Protein AF-A0A7S7JMI1-F1 (afdb_monomer_lite)

Structure (mmCIF, N/CA/C/O backbone):
data_AF-A0A7S7JMI1-F1
#
_entry.id   AF-A0A7S7JMI1-F1
#
loop_
_atom_site.group_PDB
_atom_site.id
_atom_site.type_symbol
_atom_site.label_atom_id
_atom_site.label_alt_id
_atom_site.label_comp_id
_atom_site.label_asym_id
_atom_site.label_entity_id
_atom_site.label_seq_id
_atom_site.pdbx_PDB_ins_code
_atom_site.Cartn_x
_atom_site.Cartn_y
_atom_site.Cartn_z
_atom_site.occupancy
_atom_site.B_iso_or_equiv
_atom_site.auth_seq_id
_atom_site.auth_comp_id
_atom_site.auth_asym_id
_atom_site.auth_atom_id
_atom_site.pdbx_PDB_model_num
ATOM 1 N N . MET A 1 1 ? 11.125 -0.713 20.946 1.00 59.03 1 MET A N 1
ATOM 2 C CA . MET A 1 1 ? 10.949 -0.421 19.510 1.00 59.03 1 MET A CA 1
ATOM 3 C C . MET A 1 1 ? 10.106 0.837 19.375 1.00 59.03 1 MET A C 1
ATOM 5 O O . MET A 1 1 ? 9.039 0.893 19.975 1.00 59.03 1 MET A O 1
ATOM 9 N N . LYS A 1 2 ? 10.593 1.865 18.680 1.00 68.25 2 LYS A N 1
ATOM 10 C CA . LYS A 1 2 ? 9.849 3.102 18.371 1.00 68.25 2 LYS A CA 1
ATOM 11 C C . LYS A 1 2 ? 9.017 2.910 17.098 1.00 68.25 2 LYS A C 1
ATOM 13 O O . LYS A 1 2 ? 9.398 2.122 16.237 1.00 68.25 2 LYS A O 1
ATOM 18 N N . SER A 1 3 ? 7.929 3.666 16.925 1.00 65.12 3 SER A N 1
ATOM 19 C CA . SER A 1 3 ? 7.029 3.564 15.756 1.00 65.12 3 SER A CA 1
ATOM 20 C C . SER A 1 3 ? 7.773 3.586 14.413 1.00 65.12 3 SER A C 1
ATOM 22 O O . SER A 1 3 ? 7.491 2.780 13.530 1.00 65.12 3 SER A O 1
ATOM 24 N N . LYS A 1 4 ? 8.799 4.435 14.290 1.00 69.31 4 LYS A N 1
ATOM 25 C CA . LYS A 1 4 ? 9.648 4.552 13.093 1.00 69.31 4 LYS A CA 1
ATOM 26 C C . LYS A 1 4 ? 10.447 3.289 12.747 1.00 69.31 4 LYS A C 1
ATOM 28 O O . LYS A 1 4 ? 10.635 2.987 11.575 1.00 69.31 4 LYS A O 1
ATOM 33 N N . GLU A 1 5 ? 10.885 2.528 13.748 1.00 73.75 5 GLU A N 1
ATOM 34 C CA . GLU A 1 5 ? 11.717 1.331 13.551 1.00 73.75 5 GLU A CA 1
ATOM 35 C C . GLU A 1 5 ? 10.905 0.195 12.913 1.00 73.75 5 GLU A C 1
ATOM 37 O O . GLU A 1 5 ? 11.437 -0.604 12.146 1.00 73.75 5 GLU A O 1
ATOM 42 N N . THR A 1 6 ? 9.588 0.175 13.144 1.00 80.38 6 THR A N 1
ATOM 43 C CA . THR A 1 6 ? 8.692 -0.843 12.574 1.00 80.38 6 THR A CA 1
ATOM 44 C C . THR A 1 6 ? 8.564 -0.739 11.051 1.00 80.38 6 THR A C 1
ATOM 46 O O . THR A 1 6 ? 8.399 -1.753 10.374 1.00 80.38 6 THR A O 1
ATOM 49 N N . PHE A 1 7 ? 8.704 0.467 10.486 1.00 83.75 7 PHE A N 1
ATOM 50 C CA . PHE A 1 7 ? 8.643 0.668 9.038 1.00 83.75 7 PHE A CA 1
ATOM 51 C C . PHE A 1 7 ? 9.825 0.029 8.306 1.00 83.75 7 PHE A C 1
ATOM 53 O O . PHE A 1 7 ? 9.642 -0.459 7.194 1.00 83.75 7 PHE A O 1
ATOM 60 N N . GLY A 1 8 ? 11.008 -0.035 8.926 1.00 83.06 8 GLY A N 1
ATOM 61 C CA . GLY A 1 8 ? 12.164 -0.716 8.336 1.00 83.06 8 GLY A CA 1
ATOM 62 C C . GLY A 1 8 ? 11.883 -2.199 8.077 1.00 83.06 8 GLY A C 1
ATOM 63 O O . GLY A 1 8 ? 12.125 -2.693 6.978 1.00 83.06 8 GLY A O 1
ATOM 64 N N . ILE A 1 9 ? 11.279 -2.878 9.058 1.00 87.44 9 ILE A N 1
ATOM 65 C CA . ILE A 1 9 ? 10.860 -4.284 8.950 1.00 87.44 9 ILE A CA 1
ATOM 66 C C . ILE A 1 9 ? 9.802 -4.441 7.851 1.00 87.44 9 ILE A C 1
ATOM 68 O O . ILE A 1 9 ? 9.907 -5.318 6.993 1.00 87.44 9 ILE A O 1
ATOM 72 N N . TYR A 1 10 ? 8.800 -3.562 7.833 1.00 91.88 10 TYR A N 1
ATOM 73 C CA . TYR A 1 10 ? 7.739 -3.595 6.828 1.00 91.88 10 TYR A CA 1
ATOM 74 C C . TYR A 1 10 ? 8.277 -3.456 5.399 1.00 91.88 10 TYR A C 1
ATOM 76 O O . TYR A 1 10 ? 7.952 -4.259 4.524 1.00 91.88 10 TYR A O 1
ATOM 84 N N . PHE A 1 11 ? 9.146 -2.473 5.171 1.00 91.31 11 PHE A N 1
ATOM 85 C CA . PHE A 1 11 ? 9.766 -2.219 3.875 1.00 91.31 11 PHE A CA 1
ATOM 86 C C . PHE A 1 11 ? 10.689 -3.352 3.432 1.00 91.31 11 PHE A C 1
ATOM 88 O O . PHE A 1 11 ? 10.649 -3.738 2.264 1.00 91.31 11 PHE A O 1
ATOM 95 N N . TYR A 1 12 ? 11.442 -3.949 4.357 1.00 90.25 12 TYR A N 1
ATOM 96 C CA . TYR A 1 12 ? 12.235 -5.145 4.080 1.00 90.25 12 TYR A CA 1
ATOM 97 C C . TYR A 1 12 ? 11.364 -6.302 3.563 1.00 90.25 12 TYR A C 1
ATOM 99 O O . TYR A 1 12 ? 11.656 -6.885 2.517 1.00 90.25 12 TYR A O 1
ATOM 107 N N . HIS A 1 13 ? 10.241 -6.596 4.226 1.00 95.19 13 HIS A N 1
ATOM 108 C CA . HIS A 1 13 ? 9.337 -7.659 3.778 1.00 95.19 13 HIS A CA 1
ATOM 109 C C . HIS A 1 13 ? 8.660 -7.348 2.440 1.00 95.19 13 HIS A C 1
ATOM 111 O O . HIS A 1 13 ? 8.506 -8.248 1.612 1.00 95.19 13 HIS A O 1
ATOM 117 N N . ILE A 1 14 ? 8.296 -6.088 2.187 1.00 96.56 14 ILE A N 1
ATOM 118 C CA . ILE A 1 14 ? 7.774 -5.680 0.876 1.00 96.56 14 ILE A CA 1
ATOM 119 C C . ILE A 1 14 ? 8.837 -5.872 -0.209 1.00 96.56 14 ILE A C 1
ATOM 121 O O . ILE A 1 14 ? 8.525 -6.386 -1.283 1.00 96.56 14 ILE A O 1
ATOM 125 N N . TYR A 1 15 ? 10.090 -5.502 0.054 1.00 93.12 15 TYR A N 1
ATOM 126 C CA . TYR A 1 15 ? 11.174 -5.694 -0.906 1.00 93.12 15 TYR A CA 1
ATOM 127 C C . TYR A 1 15 ? 11.407 -7.179 -1.210 1.00 93.12 15 TYR A C 1
ATOM 129 O O . TYR A 1 15 ? 11.566 -7.555 -2.369 1.00 93.12 15 TYR A O 1
ATOM 137 N N . ASN A 1 16 ? 11.296 -8.057 -0.211 1.00 95.06 16 ASN A N 1
ATOM 138 C CA . ASN A 1 16 ? 11.350 -9.501 -0.440 1.00 95.06 16 ASN A CA 1
ATOM 139 C C . ASN A 1 16 ? 10.220 -10.004 -1.356 1.00 95.06 16 ASN A C 1
ATOM 141 O O . ASN A 1 16 ? 10.450 -10.928 -2.138 1.00 95.06 16 ASN A O 1
ATOM 145 N N . LEU A 1 17 ? 9.025 -9.394 -1.338 1.00 96.69 17 LEU A N 1
ATOM 146 C CA . LEU A 1 17 ? 7.986 -9.700 -2.334 1.00 96.69 17 LEU A CA 1
ATOM 147 C C . LEU A 1 17 ? 8.411 -9.319 -3.757 1.00 96.69 17 LEU A C 1
ATOM 149 O O . LEU A 1 17 ? 8.032 -10.013 -4.696 1.00 96.69 17 LEU A O 1
ATOM 153 N N . VAL A 1 18 ? 9.172 -8.238 -3.939 1.00 94.88 18 VAL A N 1
ATOM 154 C CA . VAL A 1 18 ? 9.707 -7.862 -5.259 1.00 94.88 18 VAL A CA 1
ATOM 155 C C . VAL A 1 18 ? 10.680 -8.929 -5.756 1.00 94.88 18 VAL A C 1
ATOM 157 O O . VAL A 1 18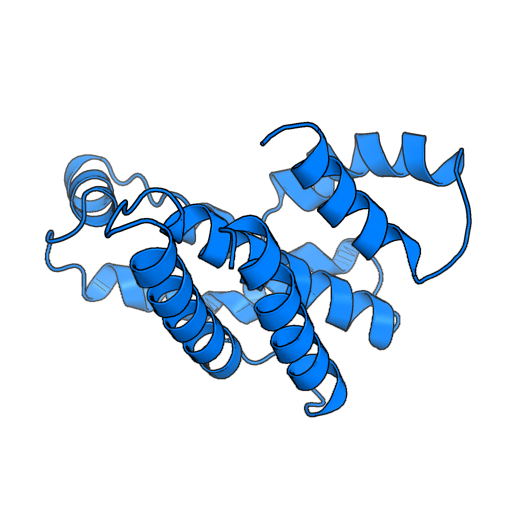 ? 10.565 -9.375 -6.890 1.00 94.88 18 VAL A O 1
ATOM 160 N N . LEU A 1 19 ? 11.585 -9.390 -4.890 1.00 92.69 19 LEU A N 1
ATOM 161 C CA . LEU A 1 19 ? 12.572 -10.414 -5.246 1.00 92.69 19 LEU A CA 1
ATOM 162 C C . LEU A 1 19 ? 11.940 -11.784 -5.531 1.00 92.69 19 LEU A C 1
ATOM 164 O O . LEU A 1 19 ? 12.441 -12.540 -6.358 1.00 92.69 19 LEU A O 1
ATOM 168 N N . SER A 1 20 ? 10.843 -12.109 -4.843 1.00 95.44 20 SER A N 1
ATOM 169 C CA . SER A 1 20 ? 10.253 -13.453 -4.865 1.00 95.44 20 SER A CA 1
ATOM 170 C C . SER A 1 20 ? 9.236 -13.671 -5.989 1.00 95.44 20 SER A C 1
ATOM 172 O O . SER A 1 20 ? 8.915 -14.816 -6.302 1.00 95.44 20 SER A O 1
ATOM 174 N N . TYR A 1 21 ? 8.685 -12.606 -6.583 1.00 93.69 21 TYR A N 1
ATOM 175 C CA . TYR A 1 21 ? 7.564 -12.716 -7.519 1.00 93.69 21 TYR A CA 1
ATOM 176 C C . TYR A 1 21 ? 7.789 -11.912 -8.797 1.00 93.69 21 TYR A C 1
ATOM 178 O O . TYR A 1 21 ? 8.109 -10.730 -8.769 1.00 93.69 21 TYR A O 1
ATOM 186 N N . LYS A 1 22 ? 7.489 -12.537 -9.943 1.00 92.31 22 LYS A N 1
ATOM 187 C CA . LYS A 1 22 ? 7.586 -11.901 -11.268 1.00 92.31 22 LYS A CA 1
ATOM 188 C C . LYS A 1 22 ? 6.587 -10.762 -11.483 1.00 92.31 22 LYS A C 1
ATOM 190 O O . LYS A 1 22 ? 6.766 -9.967 -12.399 1.00 92.31 22 LYS A O 1
ATOM 195 N N . SER A 1 23 ? 5.526 -10.682 -10.681 1.00 95.62 23 SER A N 1
ATOM 196 C CA . SER A 1 23 ? 4.468 -9.679 -10.811 1.00 95.62 23 SER A CA 1
ATOM 197 C C . SER A 1 23 ? 3.992 -9.176 -9.455 1.00 95.62 23 SER A C 1
ATOM 199 O O . SER A 1 23 ? 3.889 -9.950 -8.504 1.00 95.62 23 SER A O 1
ATOM 201 N N . LEU A 1 24 ? 3.600 -7.903 -9.413 1.00 97.06 24 LEU A N 1
ATOM 202 C CA . LEU A 1 24 ? 2.945 -7.271 -8.271 1.00 97.06 24 LEU A CA 1
ATOM 203 C C . LEU A 1 24 ? 1.717 -8.066 -7.786 1.00 97.06 24 LEU A C 1
ATOM 205 O O . LEU A 1 24 ? 0.837 -8.407 -8.579 1.00 97.06 24 LEU A O 1
ATOM 209 N N . ASN A 1 25 ? 1.631 -8.316 -6.474 1.00 96.75 25 ASN A N 1
ATOM 210 C CA . ASN A 1 25 ? 0.519 -9.041 -5.852 1.00 96.75 25 ASN A CA 1
ATOM 211 C C . ASN A 1 25 ? -0.074 -8.281 -4.656 1.00 96.75 25 ASN A C 1
ATOM 213 O O . ASN A 1 25 ? 0.535 -8.170 -3.591 1.00 96.75 25 ASN A O 1
ATOM 217 N N . PHE A 1 26 ? -1.306 -7.802 -4.820 1.00 96.44 26 PHE A N 1
ATOM 218 C CA . PHE A 1 26 ? -1.971 -6.984 -3.811 1.00 96.44 26 PHE A CA 1
ATOM 219 C C . PHE A 1 26 ? -2.361 -7.745 -2.552 1.00 96.44 26 PHE A C 1
ATOM 221 O O . PHE A 1 26 ? -2.230 -7.209 -1.458 1.00 96.44 26 PHE A O 1
ATOM 228 N N . ASN A 1 27 ? -2.797 -8.998 -2.675 1.00 96.25 27 ASN A N 1
ATOM 229 C CA . ASN A 1 27 ? -3.203 -9.778 -1.510 1.00 96.25 27 ASN A CA 1
ATOM 230 C C . ASN A 1 27 ? -2.004 -10.093 -0.610 1.00 96.25 27 ASN A C 1
ATOM 232 O O . ASN A 1 27 ? -2.125 -10.019 0.609 1.00 96.25 27 ASN A O 1
ATOM 236 N N . LYS A 1 28 ? -0.827 -10.359 -1.192 1.00 97.25 28 LYS A N 1
ATOM 237 C CA . LYS A 1 28 ? 0.416 -10.530 -0.423 1.00 97.25 28 LYS A CA 1
ATOM 238 C C . LYS A 1 28 ? 0.835 -9.236 0.275 1.00 97.25 28 LYS A C 1
ATOM 240 O O . LYS A 1 28 ? 1.113 -9.265 1.469 1.00 97.25 28 LYS A O 1
ATOM 245 N N . LEU A 1 29 ? 0.801 -8.102 -0.431 1.00 97.69 29 LEU A N 1
ATOM 246 C CA . LEU A 1 29 ? 1.066 -6.798 0.183 1.00 97.69 29 LEU A CA 1
ATOM 247 C C . LEU A 1 29 ? 0.078 -6.497 1.322 1.00 97.69 29 LEU A C 1
ATOM 249 O O . LEU A 1 29 ? 0.481 -6.028 2.382 1.00 97.69 29 LEU A O 1
ATOM 253 N N . ARG A 1 30 ? -1.211 -6.790 1.124 1.00 95.88 30 ARG A N 1
ATOM 254 C CA . ARG A 1 30 ? -2.268 -6.574 2.119 1.00 95.88 30 ARG A CA 1
ATOM 255 C C . ARG A 1 30 ? -2.008 -7.354 3.406 1.00 95.88 30 ARG A C 1
ATOM 257 O O . ARG A 1 30 ? -2.196 -6.788 4.476 1.00 95.88 30 ARG A O 1
ATOM 264 N N . VAL A 1 31 ? -1.550 -8.606 3.318 1.00 97.00 31 VAL A N 1
ATOM 265 C CA . VAL A 1 31 ? -1.164 -9.397 4.502 1.00 97.00 31 VAL A CA 1
ATOM 266 C C . VAL A 1 31 ? -0.050 -8.693 5.281 1.00 97.00 31 VAL A C 1
ATOM 268 O O . VAL A 1 31 ? -0.206 -8.462 6.477 1.00 97.00 31 VAL A O 1
ATOM 271 N N . LEU A 1 32 ? 1.013 -8.249 4.601 1.00 97.06 32 LEU A N 1
ATOM 272 C CA . LEU A 1 32 ? 2.098 -7.506 5.254 1.00 97.06 32 LEU A CA 1
ATOM 273 C C . LEU A 1 32 ? 1.612 -6.193 5.883 1.00 97.06 32 LEU A C 1
ATOM 275 O O . LEU A 1 32 ? 2.051 -5.830 6.972 1.00 97.06 32 LEU A O 1
ATOM 279 N N . GLY A 1 33 ? 0.704 -5.482 5.209 1.00 94.81 33 GLY A N 1
ATOM 280 C CA . GLY A 1 33 ? 0.112 -4.246 5.719 1.00 94.81 33 GLY A CA 1
ATOM 281 C C . GLY A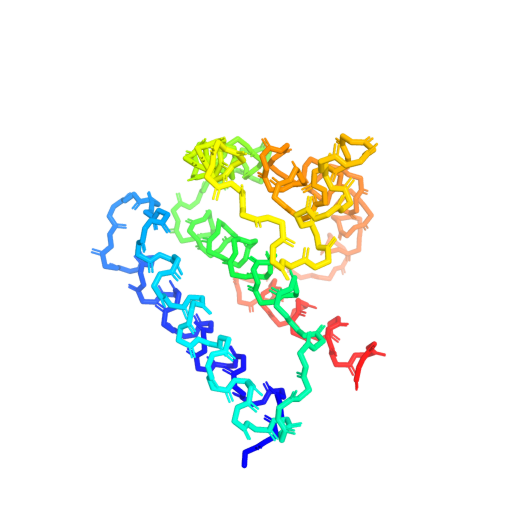 1 33 ? -0.671 -4.468 7.011 1.00 94.81 33 GLY A C 1
ATOM 282 O O . GLY A 1 33 ? -0.493 -3.715 7.962 1.00 94.81 33 GLY A O 1
ATOM 283 N N . LEU A 1 34 ? -1.471 -5.536 7.084 1.00 93.38 34 LEU A N 1
ATOM 284 C CA . LEU A 1 34 ? -2.218 -5.901 8.293 1.00 93.38 34 LEU A CA 1
ATOM 285 C C . LEU A 1 34 ? -1.291 -6.281 9.453 1.00 93.38 34 LEU A C 1
ATOM 287 O O . LEU A 1 34 ? -1.520 -5.865 10.589 1.00 93.38 34 LEU A O 1
ATOM 291 N N . GLU A 1 35 ? -0.219 -7.027 9.180 1.00 94.19 35 GLU A N 1
ATOM 292 C CA . GLU A 1 35 ? 0.795 -7.314 10.198 1.00 94.19 35 GLU A CA 1
ATOM 293 C C . GLU A 1 35 ? 1.473 -6.035 10.693 1.00 94.19 35 GLU A C 1
ATOM 295 O O . GLU A 1 35 ? 1.706 -5.876 11.890 1.00 94.19 35 GLU A O 1
ATOM 300 N N . GLN A 1 36 ? 1.774 -5.105 9.787 1.00 92.81 36 GLN A N 1
ATOM 301 C CA . GLN A 1 36 ? 2.385 -3.834 10.147 1.00 92.81 36 GLN A CA 1
ATOM 302 C C . GLN A 1 36 ? 1.435 -2.947 10.956 1.00 92.81 36 GLN A C 1
ATOM 304 O O . GLN A 1 36 ? 1.867 -2.318 11.921 1.00 92.81 36 GLN A O 1
ATOM 309 N N . GLU A 1 37 ? 0.146 -2.918 10.618 1.00 90.06 37 GLU A N 1
ATOM 310 C CA . GLU A 1 37 ? -0.870 -2.257 11.438 1.00 90.06 37 GLU A CA 1
ATOM 311 C C . GLU A 1 37 ? -0.901 -2.838 12.853 1.00 90.06 37 GLU A C 1
ATOM 313 O O . GLU A 1 37 ? -0.909 -2.069 13.814 1.00 90.06 37 GLU A O 1
ATOM 318 N N . LYS A 1 38 ? -0.849 -4.170 12.997 1.00 89.25 38 LYS A N 1
ATOM 319 C CA . LYS A 1 38 ? -0.801 -4.838 14.305 1.00 89.25 38 LYS A CA 1
ATOM 320 C C . LYS A 1 38 ? 0.452 -4.450 15.098 1.00 89.25 38 LYS A C 1
ATOM 322 O O . LYS A 1 38 ? 0.325 -3.999 16.233 1.00 89.25 38 LYS A O 1
ATOM 327 N N . ARG A 1 39 ? 1.641 -4.532 14.484 1.00 88.75 39 ARG A N 1
ATOM 328 C CA . ARG A 1 39 ? 2.914 -4.118 15.112 1.00 88.75 39 ARG A CA 1
ATOM 329 C C . ARG A 1 39 ? 2.868 -2.657 15.565 1.00 88.75 39 ARG A C 1
ATOM 331 O O . ARG A 1 39 ? 3.306 -2.328 16.663 1.00 88.75 39 ARG A O 1
ATOM 338 N N . MET A 1 40 ? 2.321 -1.771 14.732 1.00 84.88 40 MET A N 1
ATOM 339 C CA . MET A 1 40 ? 2.206 -0.351 15.060 1.00 84.88 40 MET A CA 1
ATOM 340 C C . MET A 1 40 ? 1.220 -0.108 16.207 1.00 84.88 40 MET A C 1
ATOM 342 O O . MET A 1 40 ? 1.482 0.719 17.079 1.00 84.88 40 MET A O 1
ATOM 346 N N . PHE A 1 41 ? 0.100 -0.828 16.226 1.00 84.25 41 PHE A N 1
ATOM 347 C CA . PHE A 1 41 ? -0.911 -0.727 17.276 1.00 84.25 41 PHE A CA 1
ATOM 348 C C . PHE A 1 41 ? -0.347 -1.127 18.647 1.00 84.25 41 PHE A C 1
ATOM 350 O O . PHE A 1 41 ? -0.551 -0.411 19.626 1.00 84.25 41 PHE A O 1
ATOM 357 N N . GLU A 1 42 ? 0.449 -2.199 18.695 1.00 84.31 42 GLU A N 1
ATOM 358 C CA . GLU A 1 42 ? 1.157 -2.649 19.902 1.00 84.31 42 GLU A CA 1
ATOM 359 C C . GLU A 1 42 ? 2.175 -1.604 20.393 1.00 84.31 42 GLU A C 1
ATOM 361 O O . GLU A 1 42 ? 2.190 -1.243 21.570 1.00 84.31 42 GLU A O 1
ATOM 366 N N . VAL A 1 43 ? 2.992 -1.054 19.488 1.00 81.44 43 VAL A N 1
ATOM 367 C CA . VAL A 1 43 ? 4.040 -0.072 19.833 1.00 81.44 43 VAL A CA 1
ATOM 368 C C . VAL A 1 43 ? 3.466 1.266 20.299 1.00 81.44 43 VAL A C 1
ATOM 370 O O . VAL A 1 43 ? 4.029 1.914 21.181 1.00 81.44 43 VAL A O 1
ATOM 373 N N . THR A 1 44 ? 2.345 1.692 19.725 1.00 77.50 44 THR A N 1
ATOM 374 C CA . THR A 1 44 ? 1.734 2.998 20.017 1.00 77.50 44 THR A CA 1
ATOM 375 C C . THR A 1 44 ? 0.758 2.973 21.190 1.00 77.50 44 THR A C 1
ATOM 377 O O . THR A 1 44 ? 0.055 3.957 21.405 1.00 77.50 44 THR A O 1
ATOM 380 N N . LYS A 1 45 ? 0.706 1.877 21.964 1.00 76.50 45 LYS A N 1
ATOM 381 C CA . LYS A 1 45 ? -0.261 1.692 23.060 1.00 76.50 45 LYS A CA 1
ATOM 382 C C . LYS A 1 45 ? -1.705 1.933 22.588 1.00 76.50 45 LYS A C 1
ATOM 384 O O . LYS A 1 45 ? -2.463 2.654 23.231 1.00 76.50 45 LYS A O 1
ATOM 389 N N . ASN A 1 46 ? -2.074 1.321 21.461 1.00 65.44 46 ASN A N 1
ATOM 390 C CA . ASN A 1 46 ? -3.408 1.362 20.850 1.00 65.44 46 ASN A CA 1
ATOM 391 C C . ASN A 1 46 ? -3.820 2.697 20.192 1.00 65.44 46 ASN A C 1
ATOM 393 O O . ASN A 1 46 ? -5.009 2.920 19.945 1.00 65.44 46 ASN A O 1
ATOM 397 N N . ILE A 1 47 ? -2.876 3.578 19.843 1.00 69.25 47 ILE A N 1
ATOM 398 C CA . ILE A 1 47 ? -3.196 4.792 19.076 1.00 69.25 47 ILE A CA 1
ATOM 399 C C . ILE A 1 47 ? -3.358 4.439 17.588 1.00 69.25 47 ILE A C 1
ATOM 401 O O . ILE A 1 47 ? -2.429 4.061 16.880 1.00 69.25 47 ILE A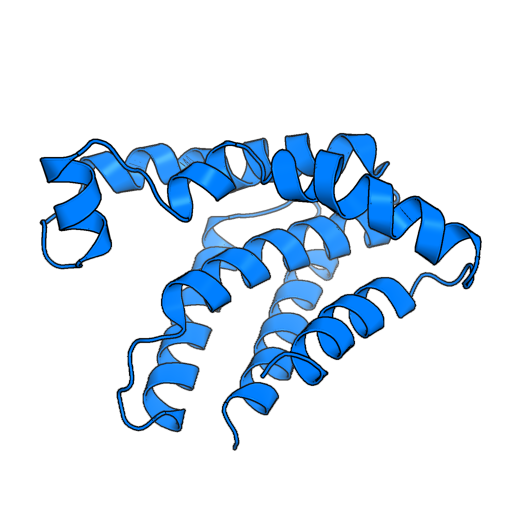 O 1
ATOM 405 N N . ASN A 1 48 ? -4.579 4.596 17.082 1.00 62.72 48 ASN A N 1
ATOM 406 C CA . ASN A 1 48 ? -4.984 4.157 15.746 1.00 62.72 48 ASN A CA 1
ATOM 407 C C . ASN A 1 48 ? -4.752 5.214 14.634 1.00 62.72 48 ASN A C 1
ATOM 409 O O . ASN A 1 48 ? -5.586 5.375 13.743 1.00 62.72 48 ASN A O 1
ATOM 413 N N . THR A 1 49 ? -3.652 5.973 14.677 1.00 63.09 49 THR A N 1
ATOM 414 C CA . THR A 1 49 ? -3.409 7.137 13.786 1.00 63.09 49 THR A CA 1
ATOM 415 C C . THR A 1 49 ? -2.638 6.818 12.502 1.00 63.09 49 THR A C 1
ATOM 417 O O . THR A 1 49 ? -2.567 7.655 11.607 1.00 63.09 49 THR A O 1
ATOM 420 N N . HIS A 1 50 ? -2.093 5.606 12.355 1.00 74.31 50 HIS A N 1
ATOM 421 C CA . HIS A 1 50 ? -1.150 5.293 11.270 1.00 74.31 50 HIS A CA 1
ATOM 422 C C . HIS A 1 50 ? -1.680 4.340 10.189 1.00 74.31 50 HIS A C 1
ATOM 424 O O . HIS A 1 50 ? -0.957 4.059 9.237 1.00 74.31 50 HIS A O 1
ATOM 430 N N . LYS A 1 51 ? -2.932 3.864 10.263 1.00 82.81 51 LYS A N 1
ATOM 431 C CA . LYS A 1 51 ? -3.473 2.898 9.280 1.00 82.81 51 LYS A CA 1
ATOM 432 C C . LYS A 1 51 ? -3.442 3.418 7.843 1.00 82.81 51 LYS A C 1
ATOM 434 O O . LYS A 1 51 ? -2.943 2.747 6.946 1.00 82.81 51 LYS A O 1
ATOM 439 N N . GLY A 1 52 ? -3.906 4.652 7.627 1.00 84.69 52 GLY A N 1
ATOM 440 C CA . GLY A 1 52 ? -3.870 5.280 6.301 1.00 84.69 52 GLY A CA 1
ATOM 441 C C . GLY A 1 52 ? -2.446 5.487 5.768 1.00 84.69 52 GLY A C 1
ATOM 442 O O . GLY A 1 52 ? -2.212 5.347 4.565 1.00 84.69 52 GLY A O 1
ATOM 443 N N . LEU A 1 53 ? -1.495 5.761 6.670 1.00 85.56 53 LEU A N 1
ATOM 444 C CA . LEU A 1 53 ? -0.077 5.939 6.357 1.00 85.56 53 LEU A CA 1
ATOM 445 C C . LEU A 1 53 ? 0.569 4.607 5.945 1.00 85.56 53 LEU A C 1
ATOM 447 O O . LEU A 1 53 ? 1.168 4.523 4.877 1.00 85.56 53 LEU A O 1
ATOM 451 N N . ILE A 1 54 ? 0.388 3.552 6.749 1.00 90.06 54 ILE A N 1
ATOM 452 C CA . ILE A 1 54 ? 0.897 2.194 6.484 1.00 90.06 54 ILE A CA 1
ATOM 453 C C . ILE A 1 54 ? 0.358 1.669 5.154 1.00 90.06 54 ILE A C 1
ATOM 455 O O . ILE A 1 54 ? 1.118 1.142 4.337 1.00 90.06 54 ILE A O 1
ATOM 459 N N . PHE A 1 55 ? -0.942 1.856 4.922 1.00 92.31 55 PHE A N 1
ATOM 460 C CA . PHE A 1 55 ? -1.599 1.478 3.679 1.00 92.31 55 PHE A CA 1
ATOM 461 C C . PHE A 1 55 ? -0.976 2.186 2.471 1.00 92.31 55 PHE A C 1
ATOM 463 O O . PHE A 1 55 ? -0.558 1.535 1.513 1.00 92.31 55 PHE A O 1
ATOM 470 N N . SER A 1 56 ? -0.859 3.515 2.535 1.00 92.19 56 SER A N 1
ATOM 471 C CA . SER A 1 56 ? -0.371 4.302 1.400 1.00 92.19 56 SER A CA 1
ATOM 472 C C . SER A 1 56 ? 1.111 4.060 1.121 1.00 92.19 56 SER A C 1
ATOM 474 O O . SER A 1 56 ? 1.492 3.854 -0.031 1.00 92.19 56 SER A O 1
ATOM 476 N N . PHE A 1 57 ? 1.953 4.004 2.155 1.00 91.19 57 PHE A N 1
ATOM 477 C CA . PHE A 1 57 ? 3.378 3.719 1.977 1.00 91.19 57 PHE A CA 1
ATOM 478 C C . PHE A 1 57 ? 3.651 2.300 1.536 1.00 91.19 57 PHE A C 1
ATOM 480 O O . PHE A 1 57 ? 4.528 2.118 0.704 1.00 91.19 57 PHE A O 1
ATOM 487 N N . GLY A 1 58 ? 2.892 1.314 2.012 1.00 95.00 58 GLY A N 1
ATOM 488 C CA . GLY A 1 58 ? 3.036 -0.055 1.529 1.00 95.00 58 GLY A CA 1
ATOM 489 C C . GLY A 1 58 ? 2.867 -0.147 0.016 1.00 95.00 58 GLY A C 1
ATOM 490 O O . GLY A 1 58 ? 3.710 -0.718 -0.672 1.00 95.00 58 GLY A O 1
ATOM 491 N N . ILE A 1 59 ? 1.803 0.466 -0.512 1.00 96.69 59 ILE A N 1
ATOM 492 C CA . ILE A 1 59 ? 1.501 0.447 -1.948 1.00 96.69 59 ILE A CA 1
ATOM 493 C C . ILE A 1 59 ? 2.554 1.223 -2.741 1.00 96.69 59 ILE A C 1
ATOM 495 O O . ILE A 1 59 ? 3.098 0.687 -3.708 1.00 96.69 59 ILE A O 1
ATOM 499 N N . ILE A 1 60 ? 2.854 2.462 -2.336 1.00 93.56 60 ILE A N 1
ATOM 500 C CA . ILE A 1 60 ? 3.821 3.312 -3.044 1.00 93.56 60 ILE A CA 1
ATOM 501 C C . ILE A 1 60 ? 5.196 2.646 -3.047 1.00 93.56 60 ILE A C 1
ATOM 503 O O . ILE A 1 60 ? 5.785 2.482 -4.111 1.00 93.56 60 ILE A O 1
ATOM 507 N N . TYR A 1 61 ? 5.678 2.202 -1.886 1.00 92.94 61 TYR A N 1
ATOM 508 C CA . TYR A 1 61 ? 6.972 1.539 -1.761 1.00 92.94 61 TYR A CA 1
ATOM 509 C C . TYR A 1 61 ? 7.036 0.284 -2.632 1.00 92.94 61 TYR A C 1
ATOM 511 O O . TYR A 1 61 ? 7.991 0.121 -3.383 1.00 92.94 61 TYR A O 1
ATOM 519 N N . TYR A 1 62 ? 6.007 -0.573 -2.606 1.00 96.94 62 TYR A N 1
ATOM 520 C CA . TYR A 1 62 ? 6.021 -1.806 -3.393 1.00 96.94 62 TYR A CA 1
ATOM 521 C C . TYR A 1 62 ? 6.129 -1.535 -4.897 1.00 96.94 62 TYR A C 1
ATOM 523 O O . TYR A 1 62 ? 6.947 -2.153 -5.576 1.00 96.94 62 TYR A O 1
ATOM 531 N N . VAL A 1 63 ? 5.351 -0.578 -5.415 1.00 95.38 63 VAL A N 1
ATOM 532 C CA . VAL A 1 63 ? 5.377 -0.214 -6.840 1.00 95.38 63 VAL A CA 1
ATOM 533 C C . VAL A 1 63 ? 6.694 0.456 -7.225 1.00 95.38 63 VAL A C 1
ATOM 535 O O . VAL A 1 63 ? 7.248 0.126 -8.271 1.00 95.38 63 VAL A O 1
ATOM 538 N N . VAL A 1 64 ? 7.217 1.354 -6.387 1.00 90.06 64 VAL A N 1
ATOM 539 C CA . VAL A 1 64 ? 8.509 2.021 -6.614 1.00 90.06 64 VAL A CA 1
ATOM 540 C C . VAL A 1 64 ? 9.638 0.992 -6.639 1.00 90.06 64 VAL A C 1
ATOM 542 O O . VAL A 1 64 ? 10.399 0.944 -7.601 1.00 90.06 64 VAL A O 1
ATOM 545 N N . SER A 1 65 ? 9.731 0.127 -5.627 1.00 87.75 65 SER A N 1
ATOM 546 C CA . SER A 1 65 ? 10.758 -0.915 -5.552 1.00 87.75 65 SER A CA 1
ATOM 547 C C . SER A 1 65 ? 10.664 -1.899 -6.714 1.00 87.75 65 SER A C 1
ATOM 549 O O . SER A 1 65 ? 11.685 -2.221 -7.316 1.00 87.75 65 SER A O 1
ATOM 551 N N . TYR A 1 66 ? 9.454 -2.334 -7.075 1.00 94.50 66 TYR A N 1
ATOM 552 C CA . TYR A 1 66 ? 9.231 -3.209 -8.227 1.00 94.50 66 TYR A CA 1
ATOM 553 C C . TYR A 1 66 ? 9.629 -2.526 -9.540 1.00 94.50 66 TYR A C 1
ATOM 555 O O . TYR A 1 66 ? 10.301 -3.127 -10.376 1.00 94.50 66 TYR A O 1
ATOM 563 N N . GLY A 1 67 ? 9.264 -1.254 -9.710 1.00 89.00 67 GLY A N 1
ATOM 564 C CA . GLY A 1 67 ? 9.609 -0.479 -10.894 1.00 89.00 67 GLY A CA 1
ATOM 565 C C . GLY A 1 67 ? 11.112 -0.264 -11.042 1.00 89.00 67 GLY A C 1
ATOM 566 O O . GLY A 1 67 ? 11.639 -0.435 -12.137 1.00 89.00 67 GLY A O 1
ATOM 567 N N . LEU A 1 68 ? 11.813 0.039 -9.948 1.00 85.94 68 LEU A N 1
ATOM 568 C CA . LEU A 1 68 ? 13.272 0.167 -9.939 1.00 85.94 68 LEU A CA 1
ATOM 569 C C . LEU A 1 68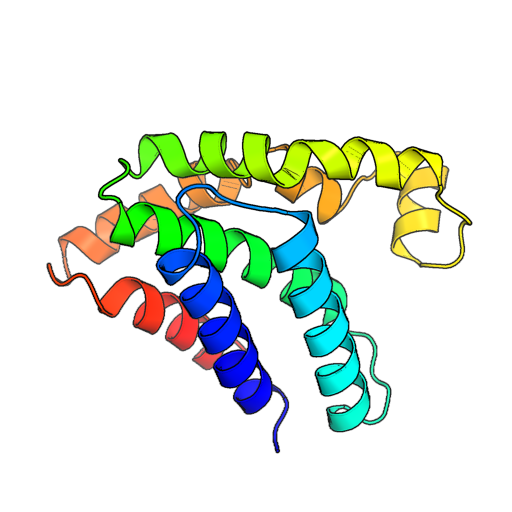 ? 13.966 -1.168 -10.229 1.00 85.94 68 LEU A C 1
ATOM 571 O O . LEU A 1 68 ? 14.889 -1.203 -11.035 1.00 85.94 68 LEU A O 1
ATOM 575 N N . PHE A 1 69 ? 13.514 -2.261 -9.612 1.00 86.88 69 PHE A N 1
ATOM 576 C CA . PHE A 1 69 ? 14.116 -3.584 -9.788 1.00 86.88 69 PHE A CA 1
ATOM 577 C C . PHE A 1 69 ? 13.946 -4.128 -11.216 1.00 86.88 69 PHE A C 1
ATOM 579 O O . PHE A 1 69 ? 14.869 -4.721 -11.768 1.00 86.88 69 PHE A O 1
ATOM 586 N N . HIS A 1 70 ? 12.791 -3.885 -11.842 1.00 88.81 70 HIS A N 1
ATOM 587 C CA . HIS A 1 70 ? 12.483 -4.347 -13.200 1.00 88.81 70 HIS A CA 1
ATOM 588 C C . HIS A 1 70 ? 12.694 -3.288 -14.295 1.00 88.81 70 HIS A C 1
ATOM 590 O O . HIS A 1 70 ? 12.263 -3.499 -15.427 1.00 88.81 70 HIS A O 1
ATOM 596 N N . ASN A 1 71 ? 13.338 -2.156 -13.990 1.00 86.38 71 ASN A N 1
ATOM 597 C CA . ASN A 1 71 ? 13.575 -1.049 -14.931 1.00 86.38 71 ASN A CA 1
ATOM 598 C C . ASN A 1 71 ? 12.300 -0.535 -15.635 1.00 86.38 71 ASN A C 1
ATOM 600 O O . ASN A 1 71 ? 12.318 -0.165 -16.809 1.00 86.38 71 ASN A O 1
ATOM 604 N N . ILE A 1 72 ? 11.174 -0.501 -14.922 1.00 86.44 72 ILE A N 1
ATOM 605 C CA . ILE A 1 72 ? 9.913 0.034 -15.443 1.00 86.44 72 ILE A CA 1
ATOM 606 C C . ILE A 1 72 ? 9.991 1.566 -15.437 1.00 86.44 72 ILE A C 1
ATOM 608 O O . ILE A 1 72 ? 10.232 2.149 -14.372 1.00 86.44 72 ILE A O 1
ATOM 612 N N . PRO A 1 73 ? 9.714 2.237 -16.574 1.00 85.31 73 PRO A N 1
ATOM 613 C CA . PRO A 1 73 ? 9.717 3.691 -16.648 1.00 85.31 73 PRO A CA 1
ATOM 614 C C . PRO A 1 73 ? 8.820 4.329 -15.589 1.00 85.31 73 PRO A C 1
ATOM 616 O O . PRO A 1 73 ? 7.701 3.871 -15.347 1.00 85.31 73 PRO A O 1
ATOM 619 N N . PHE A 1 74 ? 9.290 5.430 -15.002 1.00 82.44 74 PHE A N 1
ATOM 620 C CA . PHE A 1 74 ? 8.560 6.182 -13.980 1.00 82.44 74 PHE A CA 1
ATOM 621 C C . PHE A 1 74 ? 7.135 6.564 -14.422 1.00 82.44 74 PHE A C 1
ATOM 623 O O . PHE A 1 74 ? 6.187 6.451 -13.646 1.00 82.44 74 PHE A O 1
ATOM 630 N N . SER A 1 75 ? 6.964 6.930 -15.698 1.00 83.38 75 SER A N 1
ATOM 631 C CA . SER A 1 75 ? 5.663 7.233 -16.316 1.00 83.38 75 SER A CA 1
ATOM 632 C C . SER A 1 75 ? 4.633 6.111 -16.162 1.00 83.38 75 SER A C 1
ATOM 634 O O . SER A 1 75 ? 3.430 6.363 -16.207 1.00 83.38 75 SER A O 1
ATOM 636 N N . ASN A 1 76 ? 5.090 4.873 -15.955 1.00 90.44 76 ASN A N 1
ATOM 637 C CA . ASN A 1 76 ? 4.239 3.696 -15.881 1.00 90.44 76 ASN A CA 1
ATOM 638 C C . ASN A 1 76 ? 3.878 3.309 -14.438 1.00 90.44 76 ASN A C 1
ATOM 640 O O . ASN A 1 76 ? 2.997 2.470 -14.249 1.00 90.44 76 ASN A O 1
ATOM 644 N N . TRP A 1 77 ? 4.495 3.903 -13.411 1.00 90.19 77 TRP A N 1
ATOM 645 C CA . TRP A 1 77 ? 4.265 3.522 -12.007 1.00 90.19 77 TRP A CA 1
ATOM 646 C C . TRP A 1 77 ? 2.827 3.791 -11.547 1.00 90.19 77 TRP A C 1
ATOM 648 O O . TRP A 1 77 ? 2.237 2.978 -10.834 1.00 90.19 77 TRP A O 1
ATOM 658 N N . HIS A 1 78 ? 2.212 4.874 -12.025 1.00 91.62 78 HIS A N 1
ATOM 659 C CA . HIS A 1 78 ? 0.788 5.136 -11.810 1.00 91.62 78 HIS A CA 1
ATOM 660 C C . HIS A 1 78 ? -0.091 3.993 -12.350 1.00 91.62 78 HIS A C 1
ATOM 662 O O . HIS A 1 78 ? -0.935 3.464 -11.626 1.00 91.62 78 HIS A O 1
ATOM 668 N N . PHE A 1 79 ? 0.156 3.543 -13.585 1.00 94.94 79 PHE A N 1
ATOM 669 C CA . PHE A 1 79 ? -0.597 2.440 -14.188 1.00 94.94 79 PHE A CA 1
ATOM 670 C C . PHE A 1 79 ? -0.373 1.113 -13.451 1.00 94.94 79 PHE A C 1
ATOM 672 O O . PHE A 1 79 ? -1.328 0.364 -13.236 1.00 94.94 79 PHE A O 1
ATOM 679 N N . GLN A 1 80 ? 0.859 0.838 -13.005 1.00 96.12 80 GLN A N 1
ATOM 680 C CA . GLN A 1 80 ? 1.153 -0.335 -12.173 1.00 96.12 80 GLN A CA 1
ATOM 681 C C . GLN A 1 80 ? 0.389 -0.286 -10.848 1.00 96.12 80 GLN A C 1
ATOM 683 O O . GLN A 1 80 ? -0.190 -1.292 -10.438 1.00 96.12 80 GLN A O 1
ATOM 688 N N . THR A 1 81 ? 0.314 0.890 -10.221 1.00 97.06 81 THR A N 1
ATOM 689 C CA . THR A 1 81 ? -0.483 1.093 -9.008 1.00 97.06 81 THR A CA 1
ATOM 690 C C . THR A 1 81 ? -1.960 0.813 -9.267 1.00 97.06 81 THR A C 1
ATOM 692 O O . THR A 1 81 ? -2.535 -0.003 -8.556 1.00 97.06 81 THR A O 1
ATOM 695 N N . CYS A 1 82 ? -2.565 1.397 -10.309 1.00 97.31 82 CYS A N 1
ATOM 696 C CA . CYS A 1 82 ? -3.968 1.140 -10.671 1.00 97.31 82 CYS A CA 1
ATOM 697 C C . CYS A 1 82 ? -4.255 -0.358 -10.866 1.00 97.31 82 CYS A C 1
ATOM 699 O O . CYS A 1 82 ? -5.278 -0.871 -10.409 1.00 97.31 82 CYS A O 1
ATOM 701 N N . LYS A 1 83 ? -3.344 -1.078 -11.535 1.00 97.44 83 LYS A N 1
ATOM 702 C CA . LYS A 1 83 ? -3.472 -2.523 -11.766 1.00 97.44 83 LYS A CA 1
ATOM 703 C C . LYS A 1 83 ? -3.373 -3.317 -10.465 1.00 97.44 83 LYS A C 1
ATOM 705 O O . LYS A 1 83 ? -4.176 -4.226 -10.255 1.00 97.44 83 LYS A O 1
ATOM 710 N N . LEU A 1 84 ? -2.409 -2.976 -9.610 1.00 97.75 84 LEU A N 1
ATOM 711 C CA . LEU A 1 84 ? -2.212 -3.587 -8.297 1.00 97.75 84 LEU A CA 1
ATOM 712 C C . LEU A 1 84 ? -3.457 -3.391 -7.421 1.00 97.75 84 LEU A C 1
ATOM 714 O O . LEU A 1 84 ? -3.947 -4.339 -6.819 1.00 97.75 84 LEU A O 1
ATOM 718 N N . THR A 1 85 ? -4.005 -2.181 -7.373 1.00 97.50 85 THR A N 1
ATOM 719 C CA . THR A 1 85 ? -5.023 -1.794 -6.388 1.00 97.50 85 THR A CA 1
ATOM 720 C C . THR A 1 85 ? -6.461 -2.018 -6.847 1.00 97.50 85 THR A C 1
ATOM 722 O O . THR A 1 85 ? -7.378 -1.785 -6.064 1.00 97.50 85 THR A O 1
ATOM 725 N N . LYS A 1 86 ? -6.695 -2.515 -8.071 1.00 96.25 86 LYS A N 1
ATOM 726 C CA . LYS A 1 86 ? -8.041 -2.693 -8.656 1.00 96.25 86 LYS A CA 1
ATOM 727 C C . LYS A 1 86 ? -9.038 -3.417 -7.741 1.00 96.25 86 LYS A C 1
ATOM 729 O O . LYS A 1 86 ? -10.218 -3.073 -7.720 1.00 96.25 86 LYS A O 1
ATOM 734 N N . GLU A 1 87 ? -8.561 -4.390 -6.963 1.00 92.56 87 GLU A N 1
ATOM 735 C CA . GLU A 1 87 ? -9.388 -5.214 -6.075 1.00 92.56 87 GLU A CA 1
ATOM 736 C C . GLU A 1 87 ? -9.952 -4.420 -4.887 1.00 92.56 87 GLU A C 1
ATOM 738 O O . GLU A 1 87 ? -10.966 -4.822 -4.325 1.00 92.56 87 GLU A O 1
ATOM 743 N N . LEU A 1 88 ? -9.379 -3.256 -4.551 1.00 94.19 88 LEU A N 1
ATOM 744 C CA . LEU A 1 88 ? -9.922 -2.351 -3.529 1.00 94.19 88 LEU A CA 1
ATOM 745 C C . LEU A 1 88 ? -11.338 -1.873 -3.840 1.00 94.19 88 LEU A C 1
ATOM 747 O O . LEU A 1 88 ? -12.047 -1.469 -2.925 1.00 94.19 88 LEU A O 1
ATOM 751 N N . ARG A 1 89 ? -11.770 -1.910 -5.107 1.00 93.31 89 ARG A N 1
ATOM 752 C CA . ARG A 1 89 ? -13.156 -1.580 -5.473 1.00 93.31 89 ARG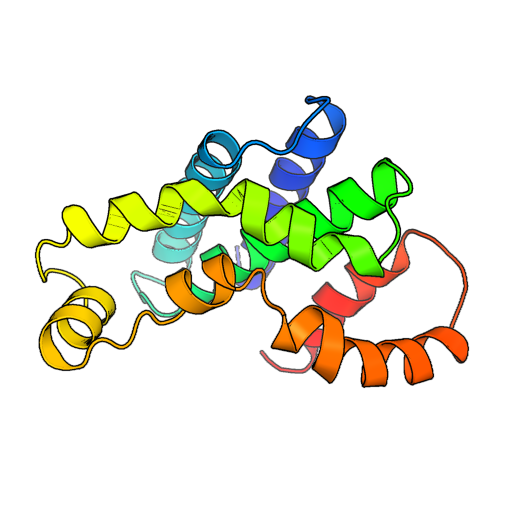 A CA 1
ATOM 753 C C . ARG A 1 89 ? -14.157 -2.465 -4.731 1.00 93.31 89 ARG A C 1
ATOM 755 O O . ARG A 1 89 ? -15.228 -1.993 -4.373 1.00 93.31 89 ARG A O 1
ATOM 762 N N . LYS A 1 90 ? -13.783 -3.720 -4.465 1.00 92.44 90 LYS A N 1
ATOM 763 C CA . LYS A 1 90 ? -14.617 -4.672 -3.729 1.00 92.44 90 LYS A CA 1
ATOM 764 C C . LYS A 1 90 ? -14.737 -4.303 -2.255 1.00 92.44 90 LYS A C 1
ATOM 766 O O . LYS A 1 90 ? -15.788 -4.545 -1.685 1.00 92.44 90 LYS A O 1
ATOM 771 N N . ASP A 1 91 ? -13.719 -3.678 -1.656 1.00 90.31 91 ASP A N 1
ATOM 772 C CA . ASP A 1 91 ? -13.755 -3.284 -0.241 1.00 90.31 91 ASP A CA 1
ATOM 773 C C . ASP A 1 91 ? -14.968 -2.387 0.058 1.00 90.31 91 ASP A C 1
ATOM 775 O O . ASP A 1 91 ? -15.609 -2.567 1.088 1.00 90.31 91 ASP A O 1
ATOM 779 N N . PHE A 1 92 ? -15.321 -1.474 -0.856 1.00 90.19 92 PHE A N 1
ATOM 780 C CA . PHE A 1 92 ? -16.460 -0.560 -0.689 1.00 90.19 92 PHE A CA 1
ATOM 781 C C . PHE A 1 92 ? -17.817 -1.275 -0.624 1.00 90.19 92 PHE A C 1
ATOM 783 O O . PHE A 1 92 ? -18.748 -0.743 -0.029 1.00 90.19 92 PHE A O 1
ATOM 790 N N . LEU A 1 93 ? -17.931 -2.477 -1.200 1.00 89.69 93 LEU A N 1
ATOM 791 C CA . LEU A 1 93 ? -19.164 -3.273 -1.182 1.00 89.69 93 LEU A CA 1
ATOM 792 C C . LEU A 1 93 ? -19.419 -3.928 0.182 1.00 89.69 93 LEU A C 1
ATOM 794 O O . LEU A 1 93 ? -20.550 -4.285 0.488 1.00 89.69 93 LEU A O 1
ATOM 798 N N . TYR A 1 94 ? -18.374 -4.083 0.999 1.00 87.81 94 TYR A N 1
ATOM 799 C CA . TYR A 1 94 ? -18.428 -4.780 2.287 1.00 87.81 94 TYR A CA 1
ATOM 800 C C . TYR A 1 94 ? -18.273 -3.831 3.479 1.00 87.81 94 TYR A C 1
ATOM 802 O O . TYR A 1 94 ? -17.922 -4.257 4.581 1.00 87.81 94 TYR A O 1
ATOM 810 N N . PHE A 1 95 ? -18.491 -2.530 3.275 1.00 87.12 95 PHE A N 1
ATOM 811 C CA . PHE A 1 95 ? -18.419 -1.560 4.359 1.00 87.12 95 PHE A CA 1
ATOM 812 C C . PHE A 1 95 ? -19.494 -1.837 5.407 1.00 87.12 95 PHE A C 1
ATOM 814 O O . PHE A 1 95 ? -20.678 -1.954 5.113 1.00 87.12 95 PHE A O 1
ATOM 821 N N . SER A 1 96 ? -19.051 -1.917 6.658 1.00 88.25 96 SER A N 1
ATOM 822 C CA . SER A 1 96 ? -19.902 -2.207 7.816 1.00 88.25 96 SER A CA 1
ATOM 823 C C . SER A 1 96 ? -20.176 -0.958 8.657 1.00 88.25 96 SER A C 1
ATOM 825 O O . SER A 1 96 ? -20.775 -1.046 9.726 1.00 88.25 96 SER A O 1
ATOM 827 N N . ASN A 1 97 ? -19.707 0.207 8.192 1.00 85.56 97 ASN A N 1
ATOM 828 C CA . ASN A 1 97 ? -19.741 1.492 8.891 1.00 85.56 97 ASN A CA 1
ATOM 829 C C . ASN A 1 97 ? -19.059 1.466 10.269 1.00 85.56 97 ASN A C 1
ATOM 831 O O . ASN A 1 97 ? -19.373 2.278 11.143 1.00 85.56 97 ASN A O 1
ATOM 835 N N . LYS A 1 98 ? -18.092 0.561 10.468 1.00 86.75 98 LYS A N 1
ATOM 836 C CA . LYS A 1 98 ? -17.375 0.416 11.745 1.00 86.75 98 LYS A CA 1
ATOM 837 C C . LYS A 1 98 ? -16.226 1.406 11.880 1.00 86.75 98 LYS A C 1
ATOM 839 O O . LYS A 1 98 ? -15.954 1.878 12.982 1.00 86.75 98 LYS A O 1
ATOM 844 N N . THR A 1 99 ? -15.566 1.756 10.777 1.00 85.06 99 THR A N 1
ATOM 845 C CA . THR A 1 99 ? -14.448 2.710 10.797 1.00 85.06 99 THR A CA 1
ATOM 846 C C . THR A 1 99 ? -14.901 4.134 10.446 1.00 85.06 99 THR A C 1
ATOM 848 O O . THR A 1 99 ? -15.857 4.305 9.686 1.00 85.06 99 THR A O 1
ATOM 851 N N . PRO A 1 100 ? -14.217 5.185 10.946 1.00 86.38 100 PRO A N 1
ATOM 852 C CA . PRO A 1 100 ? -14.509 6.565 10.549 1.00 86.38 100 PRO A CA 1
ATOM 853 C C . PRO A 1 100 ? -14.471 6.772 9.029 1.00 86.38 100 PRO A C 1
ATOM 855 O O . PRO A 1 100 ? -15.320 7.467 8.483 1.00 86.38 100 PRO A O 1
ATOM 858 N N . GLY A 1 101 ? -13.531 6.115 8.339 1.00 85.81 101 GLY A N 1
ATOM 859 C CA . GLY A 1 101 ? -13.421 6.172 6.881 1.00 85.81 101 GLY A CA 1
ATOM 860 C C . GLY A 1 101 ? -14.624 5.561 6.159 1.00 85.81 101 GLY A C 1
ATOM 861 O O . GLY A 1 101 ? -15.114 6.154 5.204 1.00 85.81 101 GLY A O 1
ATOM 862 N N . GLU A 1 102 ? -15.142 4.425 6.637 1.00 90.69 102 GLU A N 1
ATOM 863 C CA . GLU A 1 102 ? -16.373 3.826 6.094 1.00 90.69 102 GLU A CA 1
ATOM 864 C C . GLU A 1 102 ? -17.573 4.752 6.286 1.00 90.69 102 GLU A C 1
ATOM 866 O O . GLU A 1 102 ? -18.304 5.007 5.336 1.00 90.69 102 GLU A O 1
ATOM 871 N N . LYS A 1 103 ? -17.734 5.328 7.485 1.00 92.19 103 LYS A N 1
ATOM 872 C CA . LYS A 1 103 ? -18.822 6.278 7.772 1.00 92.19 103 LYS A CA 1
ATOM 873 C C . LYS A 1 103 ? -18.759 7.505 6.861 1.00 92.19 103 LYS A C 1
ATOM 875 O O . LYS A 1 103 ? -19.788 7.943 6.354 1.00 92.19 103 LYS A O 1
ATOM 880 N N . ILE A 1 104 ? -17.560 8.049 6.643 1.00 91.00 104 ILE A N 1
ATOM 881 C CA . ILE A 1 104 ? -17.329 9.186 5.742 1.00 91.00 104 ILE A CA 1
ATOM 882 C C . ILE A 1 104 ? -17.687 8.819 4.298 1.00 91.00 104 ILE A C 1
ATOM 884 O O . ILE A 1 104 ? -18.357 9.600 3.625 1.00 91.00 104 ILE A O 1
ATOM 888 N N . PHE A 1 105 ? -17.290 7.635 3.831 1.00 93.00 105 PHE A N 1
ATOM 889 C CA . PHE A 1 105 ? -17.641 7.178 2.490 1.00 93.00 105 PHE A CA 1
ATOM 890 C C . PHE A 1 105 ? -19.152 6.997 2.331 1.00 93.00 105 PHE A C 1
ATOM 892 O O . PHE A 1 105 ? -19.726 7.545 1.399 1.00 93.00 105 PHE A O 1
ATOM 899 N N . THR A 1 106 ? -19.808 6.298 3.258 1.00 91.12 106 THR A N 1
ATOM 900 C CA . THR A 1 106 ? -21.257 6.055 3.200 1.00 91.12 106 THR A CA 1
ATOM 901 C C . THR A 1 106 ? -22.057 7.357 3.252 1.00 91.12 106 THR A C 1
ATOM 903 O O . THR A 1 106 ? -23.063 7.482 2.563 1.00 91.12 106 THR A O 1
ATOM 906 N N . LYS A 1 107 ? -21.612 8.347 4.038 1.00 93.62 107 LYS A N 1
ATOM 907 C CA . LYS A 1 107 ? -22.323 9.625 4.197 1.00 93.62 107 LYS A CA 1
ATOM 908 C C . LYS A 1 107 ? -22.051 10.631 3.073 1.00 93.62 107 LYS A C 1
ATOM 910 O O . LYS A 1 107 ? -22.943 11.401 2.740 1.00 93.62 107 LYS A O 1
ATOM 915 N N . PHE A 1 108 ? -20.835 10.665 2.523 1.00 93.38 108 PHE A N 1
ATOM 916 C CA . PHE A 1 108 ? -20.388 11.749 1.632 1.00 93.38 108 PHE A CA 1
ATOM 917 C C . PHE A 1 108 ? -19.777 11.278 0.303 1.00 93.38 108 PHE A C 1
ATOM 919 O O . PHE A 1 108 ? -19.349 12.105 -0.496 1.00 93.38 108 PHE A O 1
ATOM 926 N N . GLY A 1 109 ? -19.657 9.970 0.064 1.00 91.50 109 GLY A N 1
ATOM 927 C CA . GLY A 1 109 ? -19.001 9.411 -1.126 1.00 91.50 109 GLY A CA 1
ATOM 928 C C . GLY A 1 109 ? -17.478 9.602 -1.164 1.00 91.50 109 GLY A C 1
ATOM 929 O O . GLY A 1 109 ? -16.834 9.314 -2.173 1.00 91.50 109 GLY A O 1
ATOM 930 N N . ILE A 1 110 ? -16.864 10.084 -0.078 1.00 91.50 110 ILE A N 1
ATOM 931 C CA . ILE A 1 110 ? -15.427 10.377 -0.030 1.00 91.50 110 ILE A CA 1
ATOM 932 C C . ILE A 1 110 ? -14.643 9.077 0.200 1.00 91.50 110 ILE A C 1
ATOM 934 O O . ILE A 1 110 ? -14.623 8.524 1.297 1.00 91.50 110 ILE A O 1
ATOM 938 N N . ALA A 1 111 ? -13.961 8.594 -0.842 1.00 90.69 111 ALA A N 1
ATOM 939 C CA . ALA A 1 111 ? -13.259 7.302 -0.849 1.00 90.69 111 ALA A CA 1
ATOM 940 C C . ALA A 1 111 ? -11.924 7.267 -0.071 1.00 90.69 111 ALA A C 1
ATOM 942 O O . ALA A 1 111 ? -11.380 6.187 0.186 1.00 90.69 111 ALA A O 1
ATOM 943 N N . GLY A 1 112 ? -11.376 8.431 0.292 1.00 90.06 112 GLY A N 1
ATOM 944 C CA . GLY A 1 112 ? -10.153 8.557 1.092 1.00 90.06 112 GLY A CA 1
ATOM 945 C C . GLY A 1 112 ? -8.934 7.844 0.487 1.00 90.06 112 GLY A C 1
ATOM 946 O O . GLY A 1 112 ? -8.745 7.823 -0.729 1.00 90.06 112 GLY A O 1
ATOM 947 N N . ALA A 1 113 ? -8.109 7.230 1.343 1.00 91.00 113 ALA A N 1
ATOM 948 C CA . ALA A 1 113 ? -6.858 6.576 0.938 1.00 91.00 113 ALA A CA 1
ATOM 949 C C . ALA A 1 113 ? -7.053 5.452 -0.097 1.00 91.00 113 ALA A C 1
ATOM 951 O O . ALA A 1 113 ? -6.224 5.292 -0.991 1.00 91.00 113 ALA A O 1
ATOM 952 N N . ARG A 1 114 ? -8.163 4.699 -0.021 1.00 93.56 114 ARG A N 1
ATOM 953 C CA . ARG A 1 114 ? -8.501 3.676 -1.028 1.00 93.56 114 ARG A CA 1
ATOM 954 C C . ARG A 1 114 ? -8.806 4.309 -2.383 1.00 93.56 114 ARG A C 1
ATOM 956 O O . ARG A 1 114 ? -8.372 3.787 -3.404 1.00 93.56 114 ARG A O 1
ATOM 963 N N . GLY A 1 115 ? -9.511 5.440 -2.384 1.00 94.44 115 GLY A N 1
ATOM 964 C CA . GLY A 1 115 ? -9.754 6.232 -3.588 1.00 94.44 115 GLY A CA 1
ATOM 965 C C . GLY A 1 115 ? -8.453 6.705 -4.234 1.00 94.44 115 GLY A C 1
ATOM 966 O O . GLY A 1 115 ? -8.239 6.459 -5.415 1.00 94.44 115 GLY A O 1
ATOM 967 N N . GLU A 1 116 ? -7.547 7.299 -3.455 1.00 94.00 116 GLU A N 1
ATOM 968 C CA . GLU A 1 116 ? -6.236 7.749 -3.958 1.00 94.00 116 GLU A CA 1
ATOM 969 C C . GLU A 1 116 ? -5.371 6.582 -4.479 1.00 94.00 116 GLU A C 1
ATOM 971 O O . GLU A 1 116 ? -4.706 6.703 -5.507 1.00 94.00 116 GLU A O 1
ATOM 976 N N . ALA A 1 117 ? -5.431 5.409 -3.843 1.00 95.94 117 ALA A N 1
ATOM 977 C CA . ALA A 1 117 ? -4.769 4.204 -4.346 1.00 95.94 117 ALA A CA 1
ATOM 978 C C . ALA A 1 117 ? -5.368 3.707 -5.677 1.00 95.94 117 ALA A C 1
ATOM 980 O O . ALA A 1 117 ? -4.636 3.246 -6.555 1.00 95.94 117 ALA A O 1
ATOM 981 N N . LEU A 1 118 ? -6.692 3.799 -5.845 1.00 96.56 118 LEU A N 1
ATOM 982 C CA . LEU A 1 118 ? -7.400 3.416 -7.074 1.00 96.56 118 LEU A CA 1
ATOM 983 C C . LEU A 1 118 ? -7.172 4.386 -8.234 1.00 96.56 118 LEU A C 1
ATOM 985 O O . LEU A 1 118 ? -7.246 3.971 -9.388 1.00 96.56 118 LEU A O 1
ATOM 989 N N . THR A 1 119 ? -6.855 5.651 -7.950 1.00 94.94 119 THR A N 1
ATOM 990 C CA . THR A 1 119 ? -6.349 6.603 -8.951 1.00 94.94 119 THR A CA 1
ATOM 991 C C . THR A 1 119 ? -4.848 6.440 -9.182 1.00 94.94 119 THR A C 1
ATOM 993 O O . THR A 1 119 ? -4.205 7.341 -9.718 1.00 94.94 119 THR A O 1
ATOM 996 N N . GLY A 1 120 ? -4.256 5.331 -8.731 1.00 94.00 120 GLY A N 1
ATOM 997 C CA . GLY A 1 120 ? -2.843 5.021 -8.893 1.00 94.00 120 GLY A CA 1
ATOM 998 C C . GLY A 1 120 ? -1.924 6.105 -8.350 1.00 94.00 120 GLY A C 1
ATOM 999 O O . GLY A 1 120 ? -0.880 6.344 -8.949 1.00 94.00 120 GLY A O 1
ATOM 1000 N N . TYR A 1 121 ? -2.358 6.838 -7.321 1.00 92.25 121 TYR A N 1
ATOM 1001 C CA . TYR A 1 121 ? -1.670 8.010 -6.789 1.00 92.25 121 TYR A CA 1
ATOM 1002 C C . TYR A 1 121 ? -1.217 9.005 -7.870 1.00 92.25 121 TYR A C 1
ATOM 1004 O O . TYR A 1 121 ? -0.127 9.571 -7.780 1.00 92.25 121 TYR A O 1
ATOM 1012 N N . TYR A 1 122 ? -2.047 9.243 -8.895 1.00 87.56 122 TYR A N 1
ATOM 1013 C CA . TYR A 1 122 ? -1.726 10.128 -10.024 1.00 87.56 122 TYR A CA 1
ATOM 1014 C C . TYR A 1 122 ? -1.148 11.477 -9.571 1.00 87.56 122 TYR A C 1
ATOM 1016 O O . TYR A 1 122 ? -0.136 11.935 -10.092 1.00 87.56 122 TYR A O 1
ATOM 1024 N N . LYS A 1 123 ? -1.736 12.102 -8.544 1.00 82.75 123 LYS A N 1
ATOM 1025 C CA . LYS A 1 123 ? -1.248 13.380 -8.000 1.00 82.75 123 LYS A CA 1
ATOM 1026 C C . LYS A 1 123 ? 0.174 13.263 -7.437 1.00 82.75 123 LYS A C 1
ATOM 1028 O O . LYS A 1 123 ? 0.975 14.171 -7.636 1.00 82.75 123 LYS A O 1
ATOM 1033 N N . ILE A 1 124 ? 0.505 12.156 -6.776 1.00 80.88 124 ILE A N 1
ATOM 1034 C CA . ILE A 1 124 ? 1.843 11.923 -6.222 1.00 80.88 124 ILE A CA 1
ATOM 1035 C C . ILE A 1 124 ? 2.838 11.713 -7.366 1.00 80.88 124 ILE A C 1
ATOM 1037 O O . ILE A 1 124 ? 3.805 12.465 -7.473 1.00 80.88 124 ILE A O 1
ATOM 1041 N N . PHE A 1 125 ? 2.568 10.776 -8.279 1.00 79.88 125 PHE A N 1
ATOM 1042 C CA . PHE A 1 125 ? 3.507 10.460 -9.359 1.00 79.88 125 PHE A CA 1
ATOM 1043 C C . PHE A 1 125 ? 3.607 11.545 -10.444 1.00 79.88 125 PHE A C 1
ATOM 1045 O O . PHE A 1 125 ? 4.658 11.682 -11.054 1.00 79.88 125 PHE A O 1
ATOM 1052 N N . PHE A 1 126 ? 2.581 12.364 -10.682 1.00 73.75 126 PHE A N 1
ATOM 1053 C CA . PHE A 1 126 ? 2.630 13.382 -11.744 1.00 73.75 126 PHE A CA 1
ATOM 1054 C C . PHE A 1 126 ? 2.758 14.822 -11.244 1.00 73.75 126 PHE A C 1
ATOM 1056 O O . PHE A 1 126 ? 3.427 15.616 -11.901 1.00 73.75 126 PHE A O 1
ATOM 1063 N N . LYS A 1 127 ? 2.165 15.199 -10.101 1.00 66.44 127 LYS A N 1
ATOM 1064 C CA . LYS A 1 127 ? 2.285 16.580 -9.583 1.00 66.44 127 LYS A CA 1
ATOM 1065 C C . LYS A 1 127 ? 3.467 16.728 -8.633 1.00 66.44 127 LYS A C 1
ATOM 1067 O O . LYS A 1 127 ? 4.308 17.597 -8.844 1.00 66.44 127 LYS A O 1
ATOM 1072 N N . VAL A 1 128 ? 3.554 15.869 -7.618 1.00 60.22 128 VAL A N 1
ATOM 1073 C CA . VAL A 1 128 ? 4.605 15.957 -6.589 1.00 60.22 128 VAL A CA 1
ATOM 1074 C C . VAL A 1 128 ? 5.945 15.491 -7.151 1.00 60.22 128 VAL A C 1
ATOM 1076 O O . VAL A 1 128 ? 6.953 16.185 -7.019 1.00 60.22 128 VAL A O 1
ATOM 1079 N N . CYS A 1 129 ? 5.967 14.376 -7.881 1.00 58.47 129 CYS A N 1
ATOM 1080 C CA . CYS A 1 129 ? 7.209 13.882 -8.463 1.00 58.47 129 CYS A CA 1
ATOM 1081 C C . CYS A 1 129 ? 7.760 14.748 -9.601 1.00 58.47 129 CYS A C 1
ATOM 1083 O O . CYS A 1 129 ? 8.955 14.678 -9.851 1.00 58.47 129 CYS A O 1
ATOM 1085 N N . ARG A 1 130 ? 6.971 15.616 -10.251 1.00 53.03 130 ARG A N 1
ATOM 1086 C CA . ARG A 1 130 ? 7.524 16.600 -11.201 1.00 53.03 130 ARG A CA 1
ATOM 1087 C C . ARG A 1 130 ? 8.420 17.621 -10.494 1.00 53.03 130 ARG A C 1
ATOM 1089 O O . ARG A 1 130 ? 9.460 17.986 -11.032 1.00 53.03 130 ARG A O 1
ATOM 1096 N N . LEU A 1 131 ? 8.059 18.018 -9.271 1.00 49.84 131 LEU A N 1
ATOM 1097 C CA . LEU A 1 131 ? 8.894 18.864 -8.410 1.00 49.84 131 LEU A CA 1
ATOM 1098 C C . LEU A 1 131 ? 10.118 18.090 -7.897 1.00 49.84 131 LEU A C 1
ATOM 1100 O O . LEU A 1 131 ? 11.236 18.599 -7.956 1.00 49.84 131 LEU A O 1
ATOM 1104 N N . PHE A 1 132 ? 9.937 16.828 -7.493 1.00 48.91 132 PHE A N 1
ATOM 1105 C CA . PHE A 1 132 ? 11.058 15.974 -7.083 1.00 48.91 132 PHE A CA 1
ATOM 1106 C C . PHE A 1 132 ? 12.001 15.622 -8.234 1.00 48.91 132 PHE A C 1
ATOM 1108 O O . PHE A 1 132 ? 13.193 15.564 -8.001 1.00 48.91 132 PHE A O 1
ATOM 1115 N N . TYR A 1 133 ? 11.539 15.425 -9.469 1.00 47.78 133 TYR A N 1
ATOM 1116 C CA . TYR A 1 133 ? 12.400 15.133 -10.620 1.00 47.78 133 TYR A CA 1
ATOM 1117 C C . TYR A 1 133 ? 13.335 16.309 -10.925 1.00 47.78 133 TYR A C 1
ATOM 1119 O O . TYR A 1 133 ? 14.511 16.093 -11.202 1.00 47.78 133 TYR A O 1
ATOM 1127 N N . VAL A 1 134 ? 12.859 17.552 -10.781 1.00 48.12 134 VAL A N 1
ATOM 1128 C CA . VAL A 1 134 ? 13.702 18.758 -10.877 1.00 48.12 134 VAL A CA 1
ATOM 1129 C C . VAL A 1 134 ? 14.759 18.793 -9.762 1.00 48.12 134 VAL A C 1
ATOM 1131 O O . VAL A 1 134 ? 15.912 19.130 -10.029 1.00 48.12 134 VAL A O 1
ATOM 1134 N N . PHE A 1 135 ? 14.412 18.374 -8.541 1.00 43.31 135 PHE A N 1
ATOM 1135 C CA . PHE A 1 135 ? 15.354 18.269 -7.416 1.00 43.31 135 PHE A CA 1
ATOM 1136 C C . PHE A 1 135 ? 16.339 17.087 -7.541 1.00 43.31 135 PHE A C 1
ATOM 1138 O O . PHE A 1 135 ? 17.530 17.239 -7.277 1.00 43.31 135 PHE A O 1
ATOM 1145 N N . ILE A 1 136 ? 15.871 15.926 -8.002 1.00 47.47 136 ILE A N 1
ATOM 1146 C CA . ILE A 1 136 ? 16.637 14.680 -8.167 1.00 47.47 136 ILE A CA 1
ATOM 1147 C C . ILE A 1 136 ? 17.615 14.799 -9.338 1.00 47.47 136 ILE A C 1
ATOM 1149 O O . ILE A 1 136 ? 18.742 14.325 -9.234 1.00 47.47 136 ILE A O 1
ATOM 1153 N N . LYS A 1 137 ? 17.264 15.499 -10.427 1.00 44.66 137 LYS A N 1
ATOM 1154 C CA . LYS A 1 137 ? 18.206 15.733 -11.537 1.00 44.66 137 LYS A CA 1
ATOM 1155 C C . LYS A 1 137 ? 19.407 16.596 -11.117 1.00 44.66 137 LYS A C 1
ATOM 1157 O O . LYS A 1 137 ? 20.466 16.482 -11.724 1.00 44.66 137 LYS A O 1
ATOM 1162 N N . LYS A 1 138 ? 19.265 17.414 -10.063 1.00 44.59 138 LYS A N 1
ATOM 1163 C CA . LYS A 1 138 ? 20.373 18.144 -9.418 1.00 44.59 138 LYS A CA 1
ATOM 1164 C C . LYS A 1 138 ? 21.156 17.299 -8.403 1.00 44.59 138 LYS A C 1
ATOM 1166 O O . LYS A 1 138 ? 22.289 17.649 -8.095 1.00 44.59 138 LYS A O 1
ATOM 1171 N N . SER A 1 139 ? 20.593 16.197 -7.901 1.00 42.50 139 SER A N 1
ATOM 1172 C CA . SER A 1 139 ? 21.190 15.360 -6.855 1.00 42.50 139 SER A CA 1
ATOM 1173 C C . SER A 1 139 ? 21.063 13.861 -7.179 1.00 42.50 139 SER A C 1
ATOM 1175 O O . SER A 1 139 ? 20.217 13.144 -6.658 1.00 42.50 139 SER A O 1
ATOM 1177 N N . LEU A 1 140 ? 21.992 13.400 -8.022 1.00 46.66 140 LEU A N 1
ATOM 1178 C CA . LEU A 1 140 ? 22.567 12.046 -8.080 1.00 46.66 140 LEU A CA 1
ATOM 1179 C C . LEU A 1 140 ? 21.743 10.858 -8.628 1.00 46.66 140 LEU A C 1
ATOM 1181 O O . LEU A 1 140 ? 20.890 10.259 -7.977 1.00 46.66 140 LEU A O 1
ATOM 1185 N N . LEU A 1 141 ? 22.240 10.387 -9.778 1.00 43.47 141 LEU A N 1
ATOM 1186 C CA . LEU A 1 141 ? 22.290 8.998 -10.239 1.00 43.47 141 LEU A CA 1
ATOM 1187 C C . LEU A 1 141 ? 22.865 8.064 -9.150 1.00 43.47 141 LEU A C 1
ATOM 1189 O O . LEU A 1 141 ? 24.075 8.045 -8.935 1.00 43.47 141 LEU A O 1
ATOM 1193 N N . LYS A 1 142 ? 22.019 7.287 -8.466 1.00 42.34 142 LYS A N 1
ATOM 1194 C CA . LYS A 1 142 ? 22.296 5.903 -8.017 1.00 42.34 142 LYS A CA 1
ATOM 1195 C C . LYS A 1 142 ? 21.038 5.306 -7.383 1.00 42.34 142 LYS A C 1
ATOM 1197 O O . LYS A 1 142 ? 20.386 5.918 -6.538 1.00 42.34 142 LYS A O 1
ATOM 1202 N N . SER A 1 143 ? 20.721 4.087 -7.798 1.00 44.75 143 SER A N 1
ATOM 1203 C CA . SER A 1 143 ? 19.461 3.349 -7.619 1.00 44.75 143 SER A CA 1
ATOM 1204 C C . SER A 1 143 ? 19.047 3.074 -6.162 1.00 44.75 143 SER A C 1
ATOM 1206 O O . SER A 1 143 ? 17.937 2.615 -5.920 1.00 44.75 143 SER A O 1
ATOM 1208 N N . SER A 1 144 ? 19.897 3.387 -5.181 1.00 43.47 144 SER A N 1
ATOM 1209 C CA . SER A 1 144 ? 19.658 3.191 -3.745 1.00 43.47 144 SER A CA 1
ATOM 1210 C C . SER A 1 144 ? 19.099 4.422 -3.010 1.00 43.47 144 SER A C 1
ATOM 1212 O O . SER A 1 144 ? 18.725 4.317 -1.842 1.00 43.47 144 SER A O 1
ATOM 1214 N N . ARG A 1 145 ? 19.007 5.595 -3.657 1.00 49.03 145 ARG A N 1
ATOM 1215 C CA . ARG A 1 145 ? 18.672 6.861 -2.972 1.00 49.03 145 ARG A CA 1
ATOM 1216 C C . ARG A 1 145 ? 17.202 7.262 -2.950 1.00 49.03 145 ARG A C 1
ATOM 1218 O O . ARG A 1 145 ? 16.829 8.019 -2.066 1.00 49.03 145 ARG A O 1
ATOM 1225 N N . ILE A 1 146 ? 16.347 6.733 -3.824 1.00 49.69 146 ILE A N 1
ATOM 1226 C CA . ILE A 1 146 ? 14.899 7.034 -3.774 1.00 49.69 146 ILE A CA 1
ATOM 1227 C C . ILE A 1 146 ? 14.280 6.491 -2.476 1.00 49.69 146 ILE A C 1
ATOM 1229 O O . ILE A 1 146 ? 13.468 7.164 -1.845 1.00 49.69 146 ILE A O 1
ATOM 1233 N N . LEU A 1 147 ? 14.748 5.319 -2.033 1.00 45.75 147 LEU A N 1
ATOM 1234 C CA . LEU A 1 147 ? 14.422 4.736 -0.732 1.00 45.75 147 LEU A CA 1
ATOM 1235 C C . LEU A 1 147 ? 14.842 5.648 0.421 1.00 45.75 147 LEU A C 1
ATOM 1237 O O . LEU A 1 147 ? 14.062 5.932 1.323 1.00 45.75 147 LEU A O 1
ATOM 1241 N N . PHE A 1 148 ? 16.080 6.133 0.341 1.00 44.66 148 PHE A N 1
ATOM 1242 C CA . PHE A 1 148 ? 16.682 7.017 1.328 1.00 44.66 148 PHE A C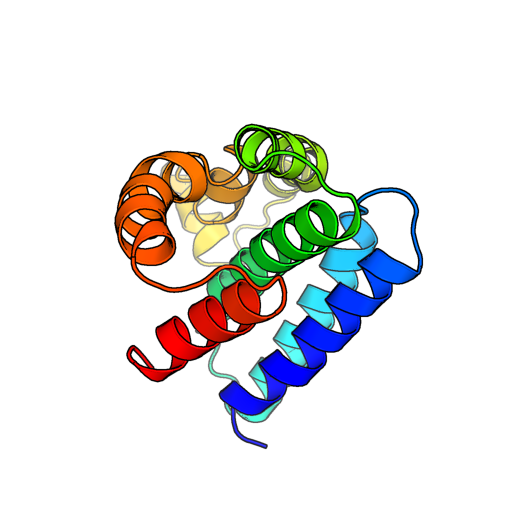A 1
ATOM 1243 C C . PHE A 1 148 ? 15.978 8.381 1.369 1.00 44.66 148 PHE A C 1
ATOM 1245 O O . PHE A 1 148 ? 15.812 8.950 2.437 1.00 44.66 148 PHE A O 1
ATOM 1252 N N . MET A 1 149 ? 15.489 8.882 0.232 1.00 47.06 149 MET A N 1
ATOM 1253 C CA . MET A 1 149 ? 14.720 10.126 0.141 1.00 47.06 149 MET A CA 1
ATOM 1254 C C . MET A 1 149 ? 13.300 9.994 0.695 1.00 47.06 149 MET A C 1
ATOM 1256 O O . MET A 1 149 ? 12.855 10.898 1.392 1.00 47.06 149 MET A O 1
ATOM 1260 N N . PHE A 1 150 ? 12.596 8.886 0.440 1.00 51.72 150 PHE A N 1
ATOM 1261 C CA . PHE A 1 150 ? 11.284 8.641 1.057 1.00 51.72 150 PHE A CA 1
ATOM 1262 C C . PHE A 1 150 ? 11.399 8.458 2.575 1.00 51.72 150 PHE A C 1
ATOM 1264 O O . PHE A 1 150 ? 10.562 8.964 3.319 1.00 51.72 150 PHE A O 1
ATOM 1271 N N . VAL A 1 151 ? 12.456 7.783 3.039 1.00 45.62 151 VAL A N 1
ATOM 1272 C CA . VAL A 1 151 ? 12.771 7.660 4.468 1.00 45.62 151 VAL A CA 1
ATOM 1273 C C . VAL A 1 151 ? 13.159 9.019 5.060 1.00 45.62 151 VAL A C 1
ATOM 1275 O O . VAL A 1 151 ? 12.630 9.374 6.104 1.00 45.62 151 VAL A O 1
ATOM 1278 N N . ASN A 1 152 ? 13.981 9.831 4.390 1.00 42.19 152 ASN A N 1
ATOM 1279 C CA . ASN A 1 152 ? 14.362 11.158 4.893 1.00 42.19 152 ASN A CA 1
ATOM 1280 C C . ASN A 1 152 ? 13.201 12.161 4.912 1.00 42.19 152 ASN A C 1
ATOM 1282 O O . ASN A 1 152 ? 13.079 12.927 5.860 1.00 42.19 152 ASN A O 1
ATOM 1286 N N . PHE A 1 153 ? 12.298 12.109 3.932 1.00 42.66 153 PHE A N 1
ATOM 1287 C CA . PHE A 1 153 ? 11.064 12.898 3.957 1.00 42.66 153 PHE A CA 1
ATOM 1288 C C . PHE A 1 153 ? 10.180 12.536 5.162 1.00 42.66 153 PHE A C 1
ATOM 1290 O O . PHE A 1 153 ? 9.463 13.382 5.684 1.00 42.66 153 PHE A O 1
ATOM 1297 N N . LEU A 1 154 ? 10.260 11.294 5.649 1.00 38.69 154 LEU A N 1
ATOM 1298 C CA . LEU A 1 154 ? 9.616 10.893 6.900 1.00 38.69 154 LEU A CA 1
ATOM 1299 C C . LEU A 1 154 ? 10.383 11.303 8.154 1.00 38.69 154 LEU A C 1
ATOM 1301 O O . LEU A 1 154 ? 9.750 11.473 9.187 1.00 38.69 154 LEU A O 1
ATOM 1305 N N . TYR A 1 155 ? 11.703 11.467 8.065 1.00 40.22 155 TYR A N 1
ATOM 1306 C CA . TYR A 1 155 ? 12.549 11.957 9.158 1.00 40.22 155 TYR A CA 1
ATOM 1307 C C . TYR A 1 155 ? 12.406 13.464 9.411 1.00 40.22 155 TYR A C 1
ATOM 1309 O O . TYR A 1 155 ? 12.662 13.898 10.527 1.00 40.22 155 TYR A O 1
ATOM 1317 N N . GLU A 1 156 ? 12.054 14.264 8.400 1.00 32.09 156 GLU A N 1
ATOM 1318 C CA . GLU A 1 156 ? 11.915 15.723 8.558 1.00 32.09 156 GLU A CA 1
ATOM 1319 C C . GLU A 1 156 ? 10.516 16.169 9.008 1.00 32.09 156 GLU A C 1
ATOM 1321 O O . GLU A 1 156 ? 10.363 17.284 9.501 1.00 32.09 156 GLU A O 1
ATOM 1326 N N . TYR A 1 157 ? 9.496 15.317 8.865 1.00 35.72 157 TYR A N 1
ATOM 1327 C CA . TYR A 1 157 ? 8.096 15.703 9.088 1.00 35.72 157 TYR A CA 1
ATOM 1328 C C . TYR A 1 157 ? 7.355 14.866 10.154 1.00 35.72 157 TYR A C 1
ATOM 1330 O O . TYR A 1 157 ? 6.148 15.054 10.323 1.00 35.72 157 TYR A O 1
ATOM 1338 N N . TYR A 1 158 ? 8.059 13.995 10.893 1.00 35.12 158 TYR A N 1
ATOM 1339 C CA . TYR A 1 158 ? 7.582 13.246 12.074 1.00 35.12 158 TYR A CA 1
ATOM 1340 C C . TYR A 1 158 ? 8.718 12.961 13.064 1.00 35.12 158 TYR A C 1
ATOM 1342 O O . TYR A 1 158 ? 8.405 12.758 14.260 1.00 35.12 158 TYR A O 1
#

InterPro domains:
  IPR002736 Triphosphoribosyl-dephospho-CoA protein [PF01874] (23-131)
  IPR002736 Triphosphoribosyl-dephospho-CoA protein [PTHR30201] (5-146)

Sequence (158 aa):
MKSKETFGIYFYHIYNLVLSYKSLNFNKLRVLGLEQEKRMFEVTKNINTHKGLIFSFGIIYYVVSYGLFHNIPFSNWHFQTCKLTKELRKDFLYFSNKTPGEKIFTKFGIAGARGEALTGYYKIFFKVCRLFYVFIKKSLLKSSRILFMFVNFLYEYY

Foldseek 3Di:
DALLVLVVVLLVVLLVVLVPDPAAAQVSLVVSLVVSQVVNCVRVVNDNPCSLVSVLCSLLSNLLSNCLVVVPDLVCSLVSLLVNLVCLVVVLVPQPVPDPQNVCCVVPVDNPSSVCSNSSVCCCSPVVVVVVVVVVVVPDDDSPCVVVVVSVVVVVPD

Organism: NCBI:txid2832407

Secondary structure (DSSP, 8-state):
--HHHHHHHHHHHHHHHHHH-SS--HHHHHHHHHHHHHHHHHHTTT----HHHHHHHHHHHHHHHHHHHTT--GGGHHHHHHHHHTTHHHHGGG--S-SHHHHHHHHH---HHHHHHHTTTHIIIIIIHHHHHHHHHHS---TTHHHHHHHHHHHHH-

Radius of gyration: 16.06 Å; chains: 1; bounding box: 45×32×40 Å

pLDDT: mean 80.24, std 18.94, range [32.09, 97.75]